Protein AF-A0A3D4RLB4-F1 (afdb_monomer_lite)

Radius of gyration: 13.41 Å; chains: 1; bounding box: 27×21×39 Å

Foldseek 3Di:
DVVVVVVVVVVCVVVVHDDFDLPVLLVVDPCSVVQADPVSPHGDPVSVVSSVVSVVVCCVVPDDD

Sequence (65 aa):
HDMYNLEVFHIAREQSVLVVDITTPFLLNQDYTRYLCADGIHPNEEGHSLIAHRVIDYWQHHLPL

Secondary structure (DSSP, 8-state):
-HHHHHHHHHHHHHTT------SHHHHTSTTGGGGB-TTSSSB-HHHHHHHHHHHHHHHHHHS--

Structure (mmCIF, N/CA/C/O backbone):
data_AF-A0A3D4RLB4-F1
#
_entry.id   AF-A0A3D4RLB4-F1
#
loop_
_atom_site.group_PDB
_atom_site.id
_atom_site.type_symbol
_atom_site.label_atom_id
_atom_site.label_alt_id
_atom_site.label_comp_id
_atom_site.label_asym_id
_atom_site.label_entity_id
_atom_site.label_seq_id
_atom_site.pdbx_PDB_ins_code
_atom_site.Cartn_x
_atom_site.Cartn_y
_atom_site.Cartn_z
_atom_site.occupancy
_atom_site.B_iso_or_equiv
_atom_site.auth_seq_id
_atom_site.auth_comp_id
_atom_site.auth_asym_id
_atom_site.auth_atom_id
_atom_site.pdbx_PDB_model_num
ATOM 1 N N . HIS A 1 1 ? -5.967 7.999 -8.020 1.00 60.62 1 HIS A N 1
ATOM 2 C CA . HIS A 1 1 ? -5.741 6.894 -7.068 1.00 60.62 1 HIS A CA 1
ATOM 3 C C . HIS A 1 1 ? -5.685 7.443 -5.642 1.00 60.62 1 HIS A C 1
ATOM 5 O O . HIS A 1 1 ? -6.426 6.965 -4.796 1.00 60.62 1 HIS A O 1
ATOM 11 N N . ASP A 1 2 ? -4.945 8.531 -5.419 1.00 63.16 2 ASP A N 1
ATOM 12 C CA . ASP A 1 2 ? -4.752 9.178 -4.107 1.00 63.16 2 ASP A CA 1
ATOM 13 C C . ASP A 1 2 ? -6.043 9.539 -3.359 1.00 63.16 2 ASP A C 1
ATOM 15 O O . ASP A 1 2 ? -6.125 9.334 -2.154 1.00 63.16 2 ASP A O 1
ATOM 19 N N . MET A 1 3 ? -7.088 9.982 -4.067 1.00 77.31 3 MET A N 1
ATOM 20 C CA . MET A 1 3 ? -8.383 10.294 -3.444 1.00 77.31 3 MET A CA 1
ATOM 21 C C . MET A 1 3 ? -9.054 9.072 -2.798 1.00 77.31 3 MET A C 1
ATOM 23 O O . MET A 1 3 ? -9.660 9.210 -1.743 1.00 77.31 3 MET A O 1
ATOM 27 N N . TYR A 1 4 ? -8.913 7.875 -3.385 1.00 86.00 4 TYR A N 1
ATOM 28 C CA . TYR A 1 4 ? -9.440 6.644 -2.780 1.00 86.00 4 TYR A CA 1
ATOM 29 C C . TYR A 1 4 ? -8.657 6.267 -1.529 1.00 86.00 4 TYR A C 1
ATOM 31 O O . TYR A 1 4 ? -9.245 5.857 -0.535 1.00 86.00 4 TYR A O 1
ATOM 39 N N . ASN A 1 5 ? -7.334 6.434 -1.569 1.00 89.50 5 ASN A N 1
ATOM 40 C CA . ASN A 1 5 ? -6.481 6.148 -0.424 1.00 89.50 5 ASN A CA 1
ATOM 41 C C . ASN A 1 5 ? -6.858 7.053 0.757 1.00 89.50 5 ASN A C 1
ATOM 43 O O . ASN A 1 5 ? -7.118 6.564 1.851 1.00 89.50 5 ASN A O 1
ATOM 47 N N . LEU A 1 6 ? -6.991 8.362 0.511 1.00 91.75 6 LEU A N 1
ATOM 48 C CA . LEU A 1 6 ? -7.420 9.333 1.521 1.00 91.75 6 LEU A CA 1
ATOM 49 C C . LEU A 1 6 ? -8.785 8.984 2.128 1.00 91.75 6 LEU A C 1
ATOM 51 O O . LEU A 1 6 ? -8.938 9.065 3.345 1.00 91.75 6 LEU A O 1
ATOM 55 N N . GLU A 1 7 ? -9.743 8.551 1.308 1.00 95.56 7 GLU A N 1
ATOM 56 C CA . GLU A 1 7 ? -11.069 8.148 1.784 1.00 95.56 7 GLU A CA 1
ATOM 57 C C . GLU A 1 7 ? -11.014 6.890 2.668 1.00 95.56 7 GLU A C 1
ATOM 59 O O . GLU A 1 7 ? -11.662 6.833 3.710 1.00 95.56 7 GLU A O 1
ATOM 64 N N . VAL A 1 8 ? -10.174 5.905 2.327 1.00 94.56 8 VAL A N 1
ATOM 65 C CA . VAL A 1 8 ? -9.957 4.714 3.170 1.00 94.56 8 VAL A CA 1
ATOM 66 C C . VAL A 1 8 ? -9.402 5.105 4.544 1.00 94.56 8 VAL A C 1
ATOM 68 O O . VAL A 1 8 ? -9.900 4.623 5.563 1.00 94.56 8 VAL A O 1
ATOM 71 N N . PHE A 1 9 ? -8.419 6.012 4.602 1.00 94.56 9 PHE A N 1
ATOM 72 C CA . PHE A 1 9 ? -7.901 6.529 5.878 1.00 94.56 9 PHE A CA 1
ATOM 73 C C . PHE A 1 9 ? -8.952 7.320 6.656 1.00 94.56 9 PHE A C 1
ATOM 75 O O . PHE A 1 9 ? -9.021 7.213 7.884 1.00 94.56 9 PHE A O 1
ATOM 82 N N . HIS A 1 10 ? -9.765 8.112 5.956 1.00 96.00 10 HIS A N 1
ATOM 83 C CA . HIS A 1 10 ? -10.846 8.876 6.559 1.00 96.00 10 HIS A CA 1
ATOM 84 C C . HIS A 1 10 ? -11.853 7.952 7.254 1.00 96.00 10 HIS A C 1
ATOM 86 O O . HIS A 1 10 ? -12.053 8.085 8.462 1.00 96.00 10 HIS A O 1
ATOM 92 N N . ILE A 1 11 ? -12.380 6.958 6.534 1.00 97.00 11 ILE A N 1
ATOM 93 C CA . ILE A 1 11 ? -13.325 5.969 7.069 1.00 97.00 11 ILE A CA 1
ATOM 94 C C . ILE A 1 11 ? -12.697 5.186 8.226 1.00 97.00 11 ILE A C 1
ATOM 96 O O . ILE A 1 11 ? -13.330 5.017 9.266 1.00 97.00 11 ILE A O 1
ATOM 100 N N . ALA A 1 12 ? -11.444 4.739 8.095 1.00 96.56 12 ALA A N 1
ATOM 101 C CA . ALA A 1 12 ? -10.772 3.995 9.159 1.00 96.56 12 ALA A CA 1
ATOM 102 C C . ALA A 1 12 ? -10.699 4.797 10.469 1.00 96.56 12 ALA A C 1
ATOM 104 O O . ALA A 1 12 ? -10.984 4.272 11.548 1.00 96.56 12 ALA A O 1
ATOM 105 N N . ARG A 1 13 ? -10.399 6.098 10.364 1.00 95.94 13 ARG A N 1
ATOM 106 C CA . ARG A 1 13 ? -10.394 7.019 11.503 1.00 95.94 13 ARG A CA 1
ATOM 107 C C . ARG A 1 13 ? -11.787 7.193 12.106 1.00 95.94 13 ARG A C 1
ATOM 109 O O . ARG A 1 13 ? -11.910 7.178 13.326 1.00 95.94 13 ARG A O 1
ATOM 116 N N . GLU A 1 14 ? -12.820 7.362 11.284 1.00 98.19 14 GLU A N 1
ATOM 117 C CA . GLU A 1 14 ? -14.202 7.511 11.765 1.00 98.19 14 GLU A CA 1
ATOM 118 C C . GLU A 1 14 ? -14.708 6.262 12.491 1.00 98.19 14 GLU A C 1
ATOM 120 O O . GLU A 1 14 ? -15.385 6.366 13.511 1.00 98.19 14 GLU A O 1
ATOM 125 N N . GLN A 1 15 ? -14.333 5.081 12.001 1.00 97.69 15 GLN A N 1
ATOM 126 C CA . GLN A 1 15 ? -14.741 3.800 12.576 1.00 97.69 15 GLN A CA 1
ATOM 127 C C . GLN A 1 15 ? -13.828 3.327 13.718 1.00 97.69 15 GLN A C 1
ATOM 129 O O . GLN A 1 15 ? -14.068 2.265 14.287 1.00 97.69 15 GLN A O 1
ATOM 134 N N . SER A 1 16 ? -12.792 4.095 14.077 1.00 95.56 16 SER A N 1
ATOM 135 C CA . SER A 1 16 ? -11.778 3.699 15.068 1.00 95.56 16 SER A CA 1
ATOM 136 C C . SER A 1 16 ? -11.133 2.336 14.770 1.00 95.56 16 SER A C 1
ATOM 138 O O . SER A 1 16 ? -10.852 1.560 15.683 1.00 95.56 16 SER A O 1
ATOM 140 N N . VAL A 1 17 ? -10.897 2.036 13.489 1.00 94.88 17 VAL A N 1
ATOM 141 C CA . VAL A 1 17 ? -10.233 0.801 13.050 1.00 94.88 17 VAL A CA 1
ATOM 142 C C . VAL A 1 17 ? -8.816 1.085 12.568 1.00 94.88 17 VAL A C 1
ATOM 144 O O . VAL A 1 17 ? -8.513 2.149 12.028 1.00 94.88 17 VAL A O 1
ATOM 147 N N . LEU A 1 18 ? -7.931 0.111 12.769 1.00 92.81 18 LEU A N 1
ATOM 148 C CA . LEU A 1 18 ? -6.555 0.193 12.291 1.00 92.81 18 LEU A CA 1
ATOM 149 C C . LEU A 1 18 ? -6.521 0.105 10.760 1.00 92.81 18 LEU A C 1
ATOM 151 O O . LEU A 1 18 ? -7.225 -0.701 10.153 1.00 92.81 18 LEU A O 1
ATOM 155 N N . VAL A 1 19 ? -5.661 0.914 10.146 1.00 94.25 19 VAL A N 1
ATOM 156 C CA . VAL A 1 19 ? -5.396 0.916 8.705 1.00 94.25 19 VAL A CA 1
ATOM 157 C C . VAL A 1 19 ? -3.891 0.954 8.475 1.00 94.25 19 VAL A C 1
ATOM 159 O O . VAL A 1 19 ? -3.172 1.740 9.094 1.00 94.25 19 VAL A O 1
ATOM 162 N N . VAL A 1 20 ? -3.411 0.083 7.588 1.00 94.69 20 VAL A N 1
ATOM 163 C CA . VAL A 1 20 ? -1.990 -0.026 7.246 1.00 94.69 20 VAL A CA 1
ATOM 164 C C . VAL A 1 20 ? -1.749 0.638 5.900 1.00 94.69 20 VAL A C 1
ATOM 166 O O . VAL A 1 20 ? -2.277 0.202 4.880 1.00 94.69 20 VAL A O 1
ATOM 169 N N . ASP A 1 21 ? -0.911 1.674 5.888 1.00 93.62 21 ASP A N 1
ATOM 170 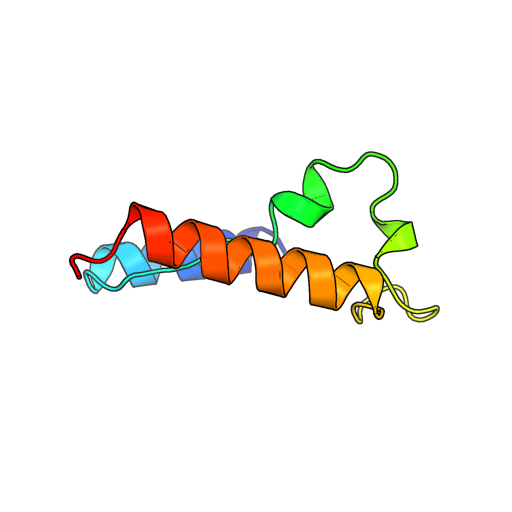C CA . ASP A 1 21 ? -0.463 2.295 4.644 1.00 93.62 21 ASP A CA 1
ATOM 171 C C . ASP A 1 21 ? 0.586 1.430 3.943 1.00 93.62 21 ASP A C 1
ATOM 173 O O . ASP A 1 21 ? 1.755 1.418 4.344 1.00 93.62 21 ASP A O 1
ATOM 177 N N . ILE A 1 22 ? 0.161 0.738 2.887 1.00 93.75 22 ILE A N 1
ATOM 178 C CA . ILE A 1 22 ? 1.038 -0.026 1.993 1.00 93.75 22 ILE A CA 1
ATOM 179 C C . ILE A 1 22 ? 1.478 0.773 0.761 1.00 93.75 22 ILE A C 1
ATOM 181 O O . ILE A 1 22 ? 2.306 0.289 0.004 1.00 93.75 22 ILE A O 1
ATOM 185 N N . THR A 1 23 ? 0.946 1.980 0.545 1.00 91.62 23 THR A N 1
ATOM 186 C CA . THR A 1 23 ? 1.142 2.773 -0.682 1.00 91.62 23 THR A CA 1
ATOM 187 C C . THR A 1 23 ? 2.339 3.716 -0.593 1.00 91.62 23 THR A C 1
ATOM 189 O O . THR A 1 23 ? 3.138 3.788 -1.527 1.00 91.62 23 THR A O 1
ATOM 192 N N . THR A 1 24 ? 2.525 4.379 0.551 1.00 91.50 24 THR A N 1
ATOM 193 C CA . THR A 1 24 ? 3.659 5.286 0.795 1.00 91.50 24 THR A CA 1
ATOM 194 C C . THR A 1 24 ? 5.029 4.635 0.552 1.00 91.50 24 THR A C 1
ATOM 196 O O . THR A 1 24 ? 5.871 5.284 -0.073 1.00 91.50 24 THR A O 1
ATOM 199 N N . PRO A 1 25 ? 5.284 3.366 0.941 1.00 91.00 25 PRO A N 1
ATOM 200 C CA . PRO A 1 25 ? 6.540 2.693 0.612 1.00 91.00 25 PRO A CA 1
ATOM 201 C C . PRO A 1 25 ? 6.846 2.642 -0.890 1.00 91.00 25 PRO A C 1
ATOM 203 O O . PRO A 1 25 ? 8.008 2.747 -1.264 1.00 91.00 25 PRO A O 1
ATOM 206 N N . PHE A 1 26 ? 5.840 2.530 -1.761 1.00 91.56 26 PHE A N 1
ATOM 207 C CA . PHE A 1 26 ? 6.052 2.586 -3.211 1.00 91.56 26 PHE A CA 1
ATOM 208 C C . PHE A 1 26 ? 6.311 4.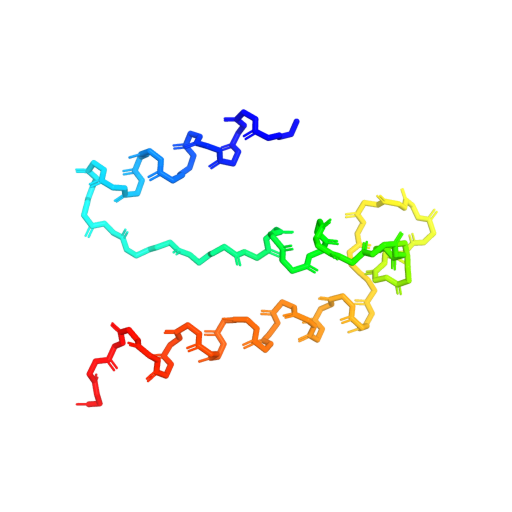025 -3.664 1.00 91.56 26 PHE A C 1
ATOM 210 O O . PHE A 1 26 ? 7.271 4.272 -4.383 1.00 91.56 26 PHE A O 1
ATOM 217 N N . LEU A 1 27 ? 5.505 4.983 -3.201 1.00 87.56 27 LEU A N 1
ATOM 218 C CA . LEU A 1 27 ? 5.558 6.381 -3.653 1.00 87.56 27 LEU A CA 1
ATOM 219 C C . LEU A 1 27 ? 6.841 7.122 -3.246 1.00 87.56 27 LEU A C 1
ATOM 221 O O . LEU A 1 27 ? 7.279 8.022 -3.958 1.00 87.56 27 LEU A O 1
ATOM 225 N N . LEU A 1 28 ? 7.450 6.757 -2.114 1.00 87.50 28 LEU A N 1
ATOM 226 C CA . LEU A 1 28 ? 8.712 7.353 -1.659 1.00 87.50 28 LEU A CA 1
ATOM 227 C C . LEU A 1 28 ? 9.948 6.789 -2.381 1.00 87.50 28 LEU A C 1
ATOM 229 O O . LEU A 1 28 ? 11.036 7.351 -2.249 1.00 87.50 28 LEU A O 1
ATOM 233 N N . ASN A 1 29 ? 9.806 5.705 -3.150 1.00 80.69 29 ASN A N 1
ATOM 234 C CA . ASN A 1 29 ? 10.889 5.164 -3.962 1.00 80.69 29 ASN A CA 1
ATOM 235 C C . ASN A 1 29 ? 10.930 5.863 -5.328 1.00 80.69 29 ASN A C 1
ATOM 237 O O . ASN A 1 29 ? 9.980 5.792 -6.104 1.00 80.69 29 ASN A O 1
ATOM 241 N N . GLN A 1 30 ? 12.065 6.495 -5.647 1.00 77.88 30 GLN A N 1
ATOM 242 C CA . GLN A 1 30 ? 12.266 7.187 -6.931 1.00 77.88 30 GLN A CA 1
ATOM 243 C C . GLN A 1 30 ? 12.121 6.258 -8.144 1.00 77.88 30 GLN A C 1
ATOM 245 O O . GLN A 1 30 ? 11.721 6.711 -9.212 1.00 77.88 30 GLN A O 1
ATOM 250 N N . ASP A 1 31 ? 12.402 4.967 -7.963 1.00 87.38 31 ASP A N 1
ATOM 251 C CA . ASP A 1 31 ? 12.147 3.921 -8.948 1.00 87.38 31 ASP A CA 1
ATOM 252 C C . ASP A 1 31 ? 11.181 2.877 -8.377 1.00 87.38 31 ASP A C 1
ATOM 254 O O . ASP A 1 31 ? 11.556 1.756 -8.033 1.00 87.38 31 ASP A O 1
ATOM 258 N N . TYR A 1 32 ? 9.913 3.262 -8.223 1.00 88.00 32 TYR A N 1
ATOM 259 C CA . TYR A 1 32 ? 8.871 2.340 -7.769 1.00 88.00 32 TYR A CA 1
ATOM 260 C C . TYR A 1 32 ? 8.546 1.254 -8.807 1.00 88.00 32 TYR A C 1
ATOM 262 O O . TYR A 1 32 ? 7.940 0.239 -8.461 1.00 88.00 32 TYR A O 1
ATOM 270 N N . THR A 1 33 ? 8.961 1.440 -10.066 1.00 91.75 33 THR A N 1
ATOM 271 C CA . THR A 1 33 ? 8.678 0.497 -11.156 1.00 91.75 33 THR A CA 1
ATOM 272 C C . THR A 1 33 ? 9.364 -0.848 -10.945 1.00 91.75 33 THR A C 1
ATOM 274 O O . THR A 1 33 ? 8.805 -1.875 -11.320 1.00 91.75 33 THR A O 1
ATOM 277 N N . ARG A 1 34 ? 10.497 -0.869 -10.224 1.00 94.75 34 ARG A N 1
ATOM 278 C CA . ARG A 1 34 ? 11.183 -2.105 -9.814 1.00 94.75 34 ARG A CA 1
ATOM 279 C C . ARG A 1 34 ? 10.327 -3.044 -8.969 1.00 94.75 34 ARG A C 1
ATOM 281 O O . ARG A 1 34 ? 10.643 -4.220 -8.871 1.00 94.75 34 ARG A O 1
ATOM 288 N N . TYR A 1 35 ? 9.271 -2.529 -8.342 1.00 96.31 35 TYR A N 1
ATOM 289 C CA . TYR A 1 35 ? 8.367 -3.300 -7.492 1.00 96.31 35 TYR A CA 1
ATOM 290 C C . TYR A 1 35 ? 7.115 -3.780 -8.218 1.00 96.31 35 TYR A C 1
ATOM 292 O O . TYR A 1 35 ? 6.265 -4.422 -7.603 1.00 96.31 35 TYR A O 1
ATOM 300 N N . LEU A 1 36 ? 6.972 -3.450 -9.500 1.00 96.25 36 LEU A N 1
ATOM 301 C CA . LEU A 1 36 ? 5.794 -3.765 -10.289 1.00 96.25 36 LEU A CA 1
ATOM 302 C C . LEU A 1 36 ? 6.118 -4.814 -11.355 1.00 96.25 36 LEU A C 1
ATOM 304 O O . LEU A 1 36 ? 7.248 -4.959 -11.825 1.00 96.25 36 LEU A O 1
ATOM 308 N N . CYS A 1 37 ? 5.099 -5.573 -11.726 1.00 97.00 37 CYS A N 1
ATOM 309 C CA . CYS A 1 37 ? 5.087 -6.405 -12.914 1.00 97.00 37 CYS A CA 1
ATOM 310 C C . CYS A 1 37 ? 5.076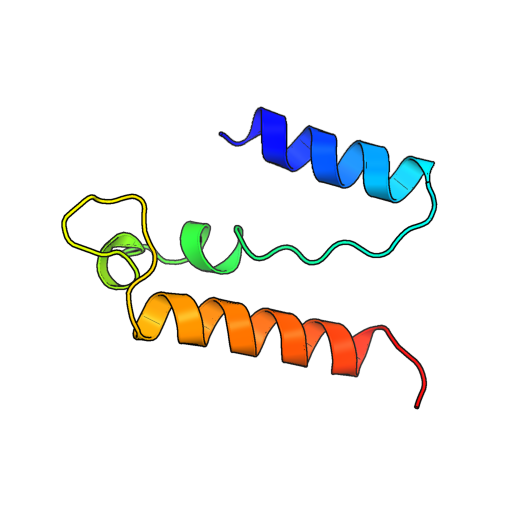 -5.528 -14.175 1.00 97.00 37 CYS A C 1
ATOM 312 O O . CYS A 1 37 ? 4.851 -4.318 -14.129 1.00 97.00 37 CYS A O 1
ATOM 314 N N . ALA A 1 38 ? 5.267 -6.156 -15.337 1.00 94.56 38 ALA A N 1
ATOM 315 C CA . ALA A 1 38 ? 5.296 -5.460 -16.626 1.00 94.56 38 ALA A CA 1
ATOM 316 C C . ALA A 1 38 ? 3.988 -4.719 -16.978 1.00 94.56 38 ALA A C 1
ATOM 318 O O . ALA A 1 38 ? 3.991 -3.860 -17.856 1.00 94.56 38 ALA A O 1
ATOM 319 N N . ASP A 1 39 ? 2.879 -5.038 -16.308 1.00 94.19 39 ASP A N 1
ATOM 320 C CA . ASP A 1 39 ? 1.599 -4.337 -16.460 1.00 94.19 39 ASP A CA 1
ATOM 321 C C . ASP A 1 39 ? 1.540 -2.978 -15.743 1.00 94.19 39 ASP A C 1
ATOM 323 O O . ASP A 1 39 ? 0.594 -2.219 -15.952 1.00 94.19 39 ASP A O 1
ATOM 327 N N . GLY A 1 40 ? 2.539 -2.664 -14.913 1.00 90.88 40 GLY A N 1
ATOM 328 C CA . GLY A 1 40 ? 2.642 -1.395 -14.202 1.00 90.88 40 GLY A CA 1
ATOM 329 C C . GLY A 1 40 ? 1.599 -1.188 -13.103 1.00 90.88 40 GLY A C 1
ATOM 330 O O . GLY A 1 40 ? 1.478 -0.065 -12.616 1.00 90.88 40 GLY A O 1
ATOM 331 N N . ILE A 1 41 ? 0.849 -2.223 -12.704 1.00 91.25 41 ILE A N 1
ATOM 332 C CA . ILE A 1 41 ? -0.174 -2.114 -11.650 1.00 91.25 41 ILE A CA 1
ATOM 333 C C . ILE A 1 41 ? -0.090 -3.221 -10.597 1.00 91.25 41 ILE A C 1
ATOM 335 O O . ILE A 1 41 ? -0.454 -2.980 -9.447 1.00 91.25 41 ILE A O 1
ATOM 339 N N . HIS A 1 42 ? 0.398 -4.412 -10.947 1.00 95.62 42 HIS A N 1
ATOM 340 C CA . HIS A 1 42 ? 0.533 -5.507 -9.991 1.00 95.62 42 HIS A CA 1
ATOM 341 C C . HIS A 1 42 ? 1.922 -5.496 -9.353 1.00 95.62 42 HIS A C 1
ATOM 343 O O . HIS A 1 42 ? 2.908 -5.330 -10.071 1.00 95.62 42 HIS A O 1
ATOM 349 N N . PRO A 1 43 ? 2.042 -5.707 -8.033 1.00 97.00 43 PRO A N 1
ATOM 350 C CA . PRO A 1 43 ? 3.337 -5.918 -7.407 1.00 97.00 43 PRO A CA 1
ATOM 351 C C . PRO A 1 43 ? 4.017 -7.180 -7.952 1.00 97.00 43 PRO A C 1
ATOM 353 O O . PRO A 1 43 ? 3.366 -8.200 -8.174 1.00 97.00 43 PRO A O 1
ATOM 356 N N . ASN A 1 44 ? 5.333 -7.122 -8.133 1.00 97.75 44 ASN A N 1
ATOM 357 C CA . ASN A 1 44 ? 6.157 -8.310 -8.352 1.00 97.75 44 ASN A CA 1
ATOM 358 C C . ASN A 1 44 ? 6.616 -8.902 -7.002 1.00 97.75 44 ASN A C 1
ATOM 360 O O . ASN A 1 44 ? 6.129 -8.505 -5.943 1.00 97.75 44 ASN A O 1
ATOM 364 N N . GLU A 1 45 ? 7.552 -9.853 -7.012 1.00 98.31 45 GLU A N 1
ATOM 365 C CA . GLU A 1 45 ? 8.074 -10.483 -5.788 1.00 98.31 45 GLU A CA 1
ATOM 366 C C . GLU A 1 45 ? 8.666 -9.470 -4.789 1.00 98.31 45 GLU A C 1
ATOM 368 O O . GLU A 1 45 ? 8.369 -9.525 -3.590 1.00 98.31 45 GLU A O 1
ATOM 373 N N . GLU A 1 46 ? 9.445 -8.499 -5.271 1.00 96.88 46 GLU A N 1
ATOM 374 C CA . GLU A 1 46 ? 10.003 -7.437 -4.429 1.00 96.88 46 GLU A CA 1
ATOM 375 C C . GLU A 1 46 ? 8.900 -6.514 -3.897 1.00 96.88 46 GLU A C 1
ATOM 377 O O . GLU A 1 46 ? 8.934 -6.110 -2.734 1.00 96.88 46 GLU A O 1
ATOM 382 N N . GLY A 1 47 ? 7.889 -6.210 -4.717 1.00 96.81 47 GLY A N 1
ATOM 383 C CA . GLY A 1 47 ? 6.736 -5.408 -4.309 1.00 96.81 47 GLY A CA 1
ATOM 384 C C . GLY A 1 47 ? 5.885 -6.094 -3.239 1.00 96.81 47 GLY A C 1
ATOM 385 O O . GLY A 1 47 ? 5.515 -5.473 -2.243 1.00 96.81 47 GLY A O 1
ATOM 386 N N . HIS A 1 48 ? 5.626 -7.393 -3.383 1.00 98.00 48 HIS A N 1
ATOM 387 C CA . HIS A 1 48 ? 4.956 -8.184 -2.351 1.00 98.00 48 HIS A CA 1
ATOM 388 C C . HIS A 1 48 ? 5.784 -8.263 -1.067 1.00 98.00 48 HIS A C 1
ATOM 390 O O . HIS A 1 48 ? 5.231 -8.127 0.027 1.00 98.00 48 HIS A O 1
ATOM 396 N N . SER A 1 49 ? 7.105 -8.405 -1.188 1.00 97.75 49 SER A N 1
ATOM 397 C CA . SER A 1 49 ? 8.012 -8.365 -0.040 1.00 97.75 49 SER A CA 1
ATOM 398 C C . SER A 1 49 ? 7.946 -7.014 0.673 1.00 97.75 49 SER A C 1
ATOM 400 O O . SER A 1 49 ? 7.861 -6.977 1.899 1.00 97.75 49 SER A O 1
ATOM 402 N N . LEU A 1 50 ? 7.919 -5.897 -0.060 1.00 96.31 50 LEU A N 1
ATOM 403 C CA . LEU A 1 50 ? 7.781 -4.551 0.507 1.00 96.31 50 LEU A CA 1
ATOM 404 C C . LEU A 1 50 ? 6.470 -4.389 1.296 1.00 96.31 50 LEU A C 1
ATOM 406 O O . LEU A 1 50 ? 6.478 -3.862 2.410 1.00 96.31 50 LEU A O 1
ATOM 410 N N . ILE A 1 51 ? 5.357 -4.890 0.751 1.00 96.88 51 ILE A N 1
ATOM 411 C CA . ILE A 1 51 ? 4.053 -4.896 1.432 1.00 96.88 51 ILE A CA 1
ATOM 412 C C . ILE A 1 51 ? 4.125 -5.719 2.724 1.00 96.88 51 ILE A C 1
ATOM 414 O O . ILE A 1 51 ? 3.683 -5.251 3.773 1.00 96.88 51 ILE A O 1
ATOM 418 N N . ALA A 1 52 ? 4.703 -6.922 2.672 1.00 97.44 52 ALA A N 1
ATOM 419 C CA . ALA A 1 52 ? 4.803 -7.807 3.830 1.00 97.44 52 ALA A CA 1
ATOM 420 C C . ALA A 1 52 ? 5.613 -7.178 4.975 1.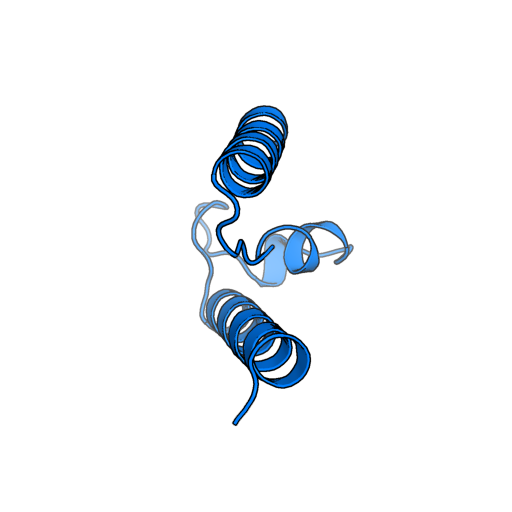00 97.44 52 ALA A C 1
ATOM 422 O O . ALA A 1 52 ? 5.141 -7.165 6.113 1.00 97.44 52 ALA A O 1
ATOM 423 N N . HIS A 1 53 ? 6.778 -6.591 4.675 1.00 96.25 53 HIS A N 1
ATOM 424 C CA . HIS A 1 53 ? 7.580 -5.871 5.671 1.00 96.25 53 HIS A CA 1
ATOM 425 C C . HIS A 1 53 ? 6.773 -4.748 6.321 1.00 96.25 53 HIS A C 1
ATOM 427 O O . HIS A 1 53 ? 6.727 -4.644 7.543 1.00 96.25 53 HIS A O 1
ATOM 433 N N . ARG A 1 54 ? 6.051 -3.957 5.520 1.00 95.50 54 ARG A N 1
ATOM 434 C CA . ARG A 1 54 ? 5.246 -2.851 6.041 1.00 95.50 54 ARG A CA 1
ATOM 435 C C . ARG A 1 54 ? 4.147 -3.313 7.002 1.00 95.50 54 ARG A C 1
ATOM 437 O O . ARG A 1 54 ? 3.897 -2.641 8.002 1.00 95.50 54 ARG A O 1
ATOM 444 N N . VAL A 1 55 ? 3.494 -4.437 6.706 1.00 95.44 55 VAL A N 1
ATOM 445 C CA . VAL A 1 55 ? 2.461 -5.026 7.573 1.00 95.44 55 VAL A CA 1
ATOM 446 C C . VAL A 1 55 ? 3.065 -5.533 8.883 1.00 95.44 55 VAL A C 1
ATOM 448 O O . VAL A 1 55 ? 2.511 -5.258 9.947 1.00 95.44 55 VAL A O 1
ATOM 451 N N . ILE A 1 56 ? 4.204 -6.228 8.819 1.00 95.25 56 ILE A N 1
ATOM 452 C CA . ILE A 1 56 ? 4.907 -6.740 10.004 1.00 95.25 56 ILE A CA 1
ATOM 453 C C . ILE A 1 56 ? 5.360 -5.584 10.901 1.00 95.25 56 ILE A C 1
ATOM 455 O O . ILE A 1 56 ? 5.056 -5.592 12.093 1.00 95.25 56 ILE A O 1
ATOM 459 N N . ASP A 1 57 ? 6.009 -4.567 10.330 1.00 94.50 57 ASP A N 1
ATOM 460 C CA . ASP A 1 57 ? 6.460 -3.380 11.062 1.00 94.50 57 ASP A CA 1
ATOM 461 C C . ASP A 1 57 ? 5.280 -2.670 11.736 1.00 94.50 57 ASP A C 1
ATOM 463 O O . ASP A 1 57 ? 5.342 -2.300 12.909 1.00 94.50 57 ASP A O 1
ATOM 467 N N . TYR A 1 58 ? 4.164 -2.499 11.016 1.00 94.31 58 TYR A N 1
ATOM 468 C CA . TYR A 1 58 ? 2.967 -1.893 11.593 1.00 94.31 58 TYR A CA 1
ATOM 469 C C . TYR A 1 58 ? 2.475 -2.686 12.807 1.00 94.31 58 TYR A C 1
ATOM 471 O O . TYR A 1 58 ? 2.221 -2.093 13.857 1.00 94.31 58 TYR A O 1
ATOM 479 N N . TRP A 1 59 ? 2.397 -4.014 12.682 1.00 92.19 59 TRP A N 1
ATOM 480 C CA . TRP A 1 59 ? 1.953 -4.901 13.754 1.00 92.19 59 TRP A CA 1
ATOM 481 C C . TRP A 1 59 ? 2.847 -4.799 14.992 1.00 92.19 59 TRP A C 1
ATOM 483 O O . TRP A 1 59 ? 2.341 -4.640 16.100 1.00 92.19 59 TRP A O 1
ATOM 493 N N . GLN A 1 60 ? 4.169 -4.836 14.806 1.00 91.75 60 GLN A N 1
ATOM 494 C CA . GLN A 1 60 ? 5.149 -4.769 15.896 1.00 91.75 60 GLN A CA 1
ATOM 495 C C . GLN A 1 60 ? 5.080 -3.459 16.692 1.00 91.75 60 GLN A C 1
ATOM 497 O O . GLN A 1 60 ? 5.413 -3.443 17.875 1.00 91.75 60 GLN A O 1
ATOM 502 N N . HIS A 1 61 ? 4.649 -2.364 16.061 1.00 89.75 61 HIS A N 1
ATOM 503 C CA . HIS A 1 61 ? 4.618 -1.040 16.682 1.00 89.75 61 HIS A CA 1
ATOM 504 C C . HIS A 1 61 ? 3.238 -0.594 17.195 1.00 89.75 61 HIS A C 1
ATOM 506 O O . HIS A 1 61 ? 3.181 0.381 17.942 1.00 89.75 61 HIS A O 1
ATOM 512 N N . HIS A 1 62 ? 2.139 -1.259 16.812 1.00 85.81 62 HIS A N 1
ATOM 513 C CA . HIS A 1 62 ? 0.777 -0.750 17.063 1.00 85.81 62 HIS A CA 1
ATOM 514 C C . HIS A 1 62 ? -0.169 -1.720 17.782 1.00 85.81 62 HIS A C 1
ATOM 516 O O . HIS A 1 62 ? -1.277 -1.312 18.131 1.00 85.81 62 HI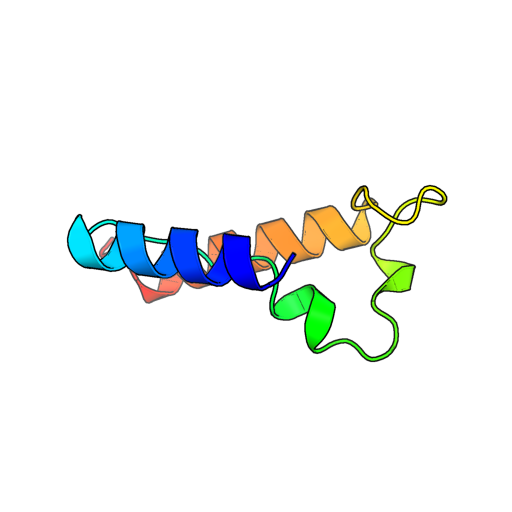S A O 1
ATOM 522 N N . LEU A 1 63 ? 0.231 -2.970 18.039 1.00 72.62 63 LEU A N 1
ATOM 523 C CA . LEU A 1 63 ? -0.584 -3.924 18.796 1.00 72.62 63 LEU A CA 1
ATOM 524 C C . LEU A 1 63 ? 0.179 -4.447 20.025 1.00 72.62 63 LEU A C 1
ATOM 526 O O . LEU A 1 63 ? 1.334 -4.853 19.885 1.00 72.62 63 LEU A O 1
ATOM 530 N N . PRO A 1 64 ? -0.430 -4.437 21.228 1.00 60.03 64 PRO A N 1
ATOM 531 C CA . PRO A 1 64 ? 0.173 -5.055 22.403 1.00 60.03 64 PRO A CA 1
ATOM 532 C C . PRO A 1 64 ? 0.250 -6.579 22.219 1.00 60.03 64 PRO A C 1
ATOM 534 O O . PRO A 1 64 ? -0.679 -7.182 21.678 1.00 60.03 64 PRO A O 1
ATOM 537 N N . LEU A 1 65 ? 1.373 -7.168 22.653 1.00 58.81 65 LEU A N 1
ATOM 538 C CA . LEU A 1 65 ? 1.565 -8.620 22.781 1.00 58.81 65 LEU A CA 1
ATOM 539 C C . LEU A 1 65 ? 0.550 -9.239 23.750 1.00 58.81 65 LEU A C 1
ATOM 541 O O . LEU A 1 65 ? 0.283 -8.604 24.798 1.00 58.81 65 LEU A O 1
#

pLDDT: mean 90.87, std 9.28, range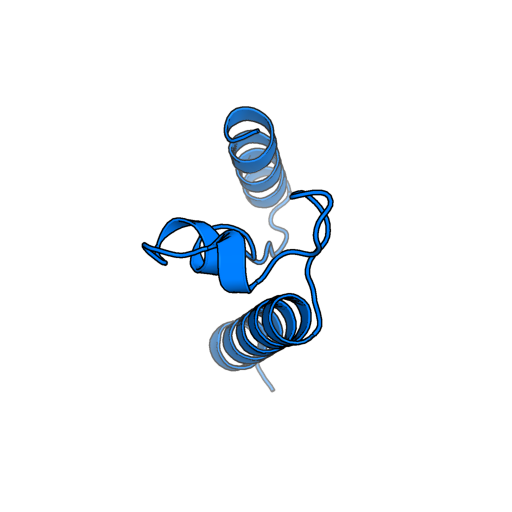 [58.81, 98.31]